Protein AF-A0A6M3KX56-F1 (afdb_monomer_lite)

Foldseek 3Di:
DFAKEWEWFAEPVGDTPWIKIFDHQRDCLRPVLQQLVLQPPAAEAQDDDPPDDDRYANGRNRVVVVSQCSQCPVDPDGMDIDDPPDDQPNHQKYWYWYDDHGDGIKIWIWGWDDHPVDIDTDTPDIDGSNVSNVVSVPPDD

Radius of gyration: 14.74 Å; chains: 1; bounding box: 43×31×31 Å

Secondary structure (DSSP, 8-state):
-PPPEEEEEE-TT--EEEEEEESS--SIIIIIHHHHHHHTT-EEES---TT--SSEEEHHHHHHHHHHHHHHTT-SSSEEEE-TT---SS-SEEEEEE--TTSPPEEEEEEEES-GGG-EEEEEEEEEHHHHHHHHHHS--

Sequence (141 aa):
MGTRSLTVFKEEDGKEICVMYRQYDGYPQGHGKELANFLSGMKMVNGISSADKGKIANGMSCLTAQVIRELKGKDVGGIYIHPLGTRGVWEDYIYIISGKTGEEPEIQILEAHGSEKRRKEKELFSGPATEVKKWIEQLKH

pLDDT: mean 94.17, std 7.58, range [58.59, 98.75]

Organism: NCBI:txid1070528

Structure (mmCIF, N/CA/C/O backbone):
data_AF-A0A6M3KX56-F1
#
_entry.id   AF-A0A6M3KX56-F1
#
loop_
_atom_site.group_PDB
_atom_site.id
_atom_site.type_symbol
_atom_site.label_atom_id
_atom_site.label_alt_id
_atom_site.label_comp_id
_atom_site.label_asym_id
_atom_site.label_entity_id
_atom_site.label_seq_id
_atom_site.pdbx_PDB_ins_code
_atom_site.Cartn_x
_atom_site.Cartn_y
_atom_site.Cartn_z
_atom_site.occupancy
_atom_site.B_iso_or_equiv
_atom_site.auth_seq_id
_atom_site.auth_comp_id
_atom_site.auth_asym_id
_atom_site.auth_atom_id
_atom_site.pdbx_PDB_model_num
ATOM 1 N N . MET A 1 1 ? 15.034 6.945 -16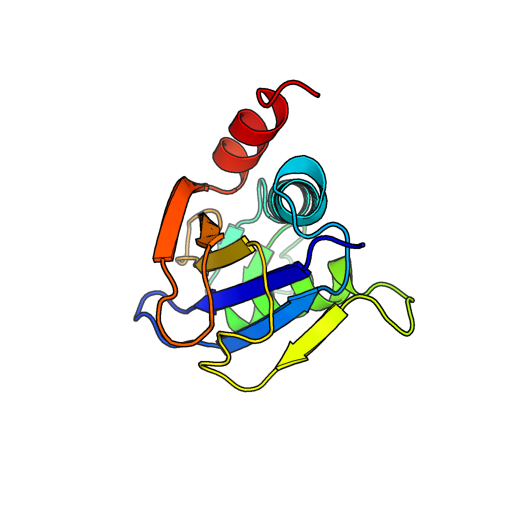.808 1.00 63.16 1 MET A N 1
ATOM 2 C CA . MET A 1 1 ? 14.071 5.820 -16.765 1.00 63.16 1 MET A CA 1
ATOM 3 C C . MET A 1 1 ? 13.330 5.915 -15.447 1.00 63.16 1 MET A C 1
ATOM 5 O O . MET A 1 1 ? 13.992 6.168 -14.453 1.00 63.16 1 MET A O 1
ATOM 9 N N . GLY A 1 2 ? 12.000 5.813 -15.446 1.00 86.12 2 GLY A N 1
ATOM 10 C CA . GLY A 1 2 ? 11.209 5.859 -14.211 1.00 86.12 2 GLY A CA 1
ATOM 11 C C . GLY A 1 2 ? 11.167 4.497 -13.521 1.00 86.12 2 GLY A C 1
ATOM 12 O O . GLY A 1 2 ? 11.135 3.478 -14.210 1.00 86.12 2 GLY A O 1
ATOM 13 N N . THR A 1 3 ? 11.168 4.501 -12.189 1.00 95.31 3 THR A N 1
ATOM 14 C CA . THR A 1 3 ? 10.943 3.310 -11.358 1.00 95.31 3 THR A CA 1
ATOM 15 C C . THR A 1 3 ? 9.465 2.949 -11.370 1.00 95.31 3 THR A C 1
ATOM 17 O O . THR A 1 3 ? 8.630 3.786 -11.026 1.00 95.31 3 THR A O 1
ATOM 20 N N . ARG A 1 4 ? 9.130 1.721 -11.750 1.00 96.44 4 ARG A N 1
ATOM 21 C CA . ARG A 1 4 ? 7.750 1.235 -11.848 1.00 96.44 4 ARG A CA 1
ATOM 22 C C . ARG A 1 4 ? 7.378 0.456 -10.601 1.00 96.44 4 ARG A C 1
ATOM 24 O O . ARG A 1 4 ? 8.231 -0.185 -9.991 1.00 96.44 4 ARG A O 1
ATOM 31 N N . SER A 1 5 ? 6.102 0.450 -10.246 1.00 97.88 5 SER A N 1
ATOM 32 C CA . SER A 1 5 ? 5.632 -0.388 -9.146 1.00 97.88 5 SER A CA 1
ATOM 33 C C . SER A 1 5 ? 4.246 -0.963 -9.379 1.00 97.88 5 SER A C 1
ATOM 35 O O . SER A 1 5 ? 3.446 -0.431 -10.152 1.00 97.88 5 SER A O 1
ATOM 37 N N . LEU A 1 6 ? 3.966 -2.059 -8.676 1.00 98.25 6 LEU A N 1
ATOM 38 C CA . LEU A 1 6 ? 2.614 -2.555 -8.459 1.00 98.25 6 LEU A CA 1
ATOM 39 C C . LEU A 1 6 ? 2.185 -2.299 -7.018 1.00 98.25 6 LEU A C 1
ATOM 41 O O . LEU A 1 6 ? 2.976 -2.433 -6.094 1.00 98.25 6 LEU A O 1
ATOM 45 N N . THR A 1 7 ? 0.913 -1.977 -6.820 1.00 98.75 7 THR A N 1
ATOM 46 C CA . THR A 1 7 ? 0.237 -2.004 -5.520 1.00 98.75 7 THR A CA 1
ATOM 47 C C . THR A 1 7 ? -0.888 -3.014 -5.586 1.00 98.75 7 THR A C 1
ATOM 49 O O . THR A 1 7 ? -1.778 -2.908 -6.427 1.00 98.75 7 THR A O 1
ATOM 52 N N . VAL A 1 8 ? -0.830 -4.010 -4.720 1.00 98.62 8 VAL A N 1
ATOM 53 C CA . VAL A 1 8 ? -1.738 -5.145 -4.680 1.00 98.62 8 VAL A CA 1
ATOM 54 C C . VAL A 1 8 ? -2.573 -5.011 -3.421 1.00 98.62 8 VAL A C 1
ATOM 56 O O . VAL A 1 8 ? -2.040 -5.070 -2.317 1.00 98.62 8 VAL A O 1
ATOM 59 N N . PHE A 1 9 ? -3.876 -4.836 -3.586 1.00 98.69 9 PHE A N 1
ATOM 60 C CA . PHE A 1 9 ? -4.809 -4.743 -2.468 1.00 98.69 9 PHE A CA 1
ATOM 61 C C . PHE A 1 9 ? -5.394 -6.122 -2.192 1.00 98.69 9 PHE A C 1
ATOM 63 O O . PHE A 1 9 ? -5.910 -6.758 -3.117 1.00 98.69 9 PHE A O 1
ATOM 70 N N . LYS A 1 10 ? -5.313 -6.582 -0.942 1.00 97.88 10 LYS A N 1
ATOM 71 C CA . LYS A 1 10 ? -5.783 -7.906 -0.522 1.00 97.88 10 LYS A CA 1
ATOM 72 C C . LYS A 1 10 ? -6.716 -7.828 0.676 1.00 97.88 10 LYS A C 1
ATOM 74 O O . LYS A 1 10 ? -6.489 -7.043 1.592 1.00 97.88 10 LYS A O 1
ATOM 79 N N . GLU A 1 11 ? -7.730 -8.679 0.673 1.00 94.69 11 GLU A N 1
ATOM 80 C CA . GLU A 1 11 ? -8.502 -8.995 1.876 1.00 94.69 11 GLU A CA 1
ATOM 81 C C . GLU A 1 11 ? -7.657 -9.837 2.857 1.00 94.69 11 GLU A C 1
ATOM 83 O O . GLU A 1 11 ? -6.607 -10.376 2.493 1.00 94.69 11 GLU A O 1
ATOM 88 N N . GLU A 1 12 ? -8.127 -9.981 4.101 1.00 87.81 12 GLU A N 1
ATOM 89 C CA . GLU A 1 12 ? -7.464 -10.784 5.150 1.00 87.81 12 GLU A CA 1
ATOM 90 C C . GLU A 1 12 ? -7.310 -12.266 4.754 1.00 87.81 12 GLU A C 1
ATOM 92 O O . GLU A 1 12 ? -6.338 -12.915 5.132 1.00 87.81 12 GLU A O 1
ATOM 97 N N . ASP A 1 13 ? -8.219 -12.795 3.929 1.00 89.88 13 ASP A N 1
ATOM 98 C CA . ASP A 1 13 ? -8.156 -14.162 3.390 1.00 89.88 13 ASP A CA 1
ATOM 99 C C . ASP A 1 13 ? -7.167 -14.323 2.213 1.00 89.88 13 ASP A C 1
ATOM 101 O O . ASP A 1 13 ? -7.022 -15.411 1.651 1.00 89.88 13 ASP A O 1
ATOM 105 N N . GLY A 1 14 ? -6.475 -13.243 1.835 1.00 92.00 14 GLY A N 1
ATOM 106 C CA . GLY A 1 14 ? -5.484 -13.209 0.766 1.00 92.00 14 GLY A CA 1
ATOM 107 C C . GLY A 1 14 ? -6.052 -12.967 -0.633 1.00 92.00 14 GLY A C 1
ATOM 108 O O . GLY A 1 14 ? -5.269 -12.877 -1.586 1.00 92.00 14 GLY A O 1
ATOM 109 N N . LYS A 1 15 ? -7.375 -12.827 -0.790 1.00 95.81 15 LYS A N 1
ATOM 110 C CA . LYS A 1 15 ? -7.996 -12.536 -2.085 1.00 95.81 15 LYS A CA 1
ATOM 111 C C . LYS A 1 15 ? -7.611 -11.142 -2.575 1.00 95.81 15 LYS A C 1
ATOM 113 O O . LYS A 1 15 ? -7.812 -10.145 -1.884 1.00 95.81 15 LYS A O 1
ATOM 118 N N . GLU A 1 16 ? -7.099 -11.063 -3.802 1.00 97.62 16 GLU A N 1
ATOM 119 C CA . GLU A 1 16 ? -6.801 -9.779 -4.440 1.00 97.62 16 GLU A CA 1
ATOM 120 C C . GLU A 1 16 ? -8.085 -9.056 -4.863 1.00 97.62 16 GLU A C 1
ATOM 122 O O . GLU A 1 16 ? -8.979 -9.640 -5.476 1.00 97.62 16 GLU A O 1
ATOM 127 N N . ILE A 1 17 ? -8.142 -7.762 -4.561 1.00 96.88 17 ILE A N 1
ATOM 128 C CA . ILE A 1 17 ? -9.247 -6.857 -4.903 1.00 96.88 17 ILE A CA 1
ATOM 129 C C . ILE A 1 17 ? -8.889 -6.033 -6.136 1.00 96.88 17 ILE A C 1
ATOM 131 O O . ILE A 1 17 ? -9.726 -5.789 -7.002 1.00 96.88 17 ILE A O 1
ATOM 135 N N . CYS A 1 18 ? -7.636 -5.581 -6.203 1.00 98.38 18 CYS A N 1
ATOM 136 C CA . CYS A 1 18 ? -7.129 -4.734 -7.269 1.00 98.38 18 CYS A CA 1
ATOM 137 C C . CYS A 1 18 ? -5.609 -4.861 -7.358 1.00 98.38 18 CYS A C 1
ATOM 139 O O . CYS A 1 18 ? -4.919 -4.951 -6.340 1.00 98.38 18 CYS A O 1
ATOM 141 N N . VAL A 1 19 ? -5.092 -4.784 -8.583 1.00 98.62 19 VAL A N 1
ATOM 142 C CA . VAL A 1 19 ? -3.679 -4.526 -8.852 1.00 98.62 19 VAL A CA 1
ATOM 143 C C . VAL A 1 19 ? -3.588 -3.165 -9.526 1.00 98.62 19 VAL A C 1
ATOM 145 O O . VAL A 1 19 ? -4.189 -2.939 -10.571 1.00 98.62 19 VAL A O 1
ATOM 148 N N . MET A 1 20 ? -2.863 -2.239 -8.917 1.00 98.50 20 MET A N 1
ATOM 149 C CA . MET A 1 20 ? -2.646 -0.895 -9.433 1.00 98.50 20 MET A CA 1
ATOM 150 C C . MET A 1 20 ? -1.193 -0.757 -9.876 1.00 98.50 20 MET A C 1
ATOM 152 O O . MET A 1 20 ? -0.283 -1.060 -9.113 1.00 98.50 20 MET A O 1
ATOM 156 N N . TYR A 1 21 ? -0.971 -0.294 -11.097 1.00 98.25 21 TYR A N 1
ATOM 157 C CA . TYR A 1 21 ? 0.347 -0.054 -11.665 1.00 98.25 21 TYR A CA 1
ATOM 158 C C . TYR A 1 21 ? 0.695 1.434 -11.629 1.00 98.25 21 TYR A C 1
ATOM 160 O O . TYR A 1 21 ? -0.152 2.285 -11.925 1.00 98.25 21 TYR A O 1
ATOM 168 N N . ARG A 1 22 ? 1.962 1.730 -11.323 1.00 98.00 22 ARG A N 1
ATOM 169 C CA . ARG A 1 22 ? 2.550 3.067 -11.396 1.00 98.00 22 ARG A CA 1
ATOM 170 C C . ARG A 1 22 ? 3.731 3.099 -12.365 1.00 98.00 22 ARG A C 1
ATOM 172 O O . ARG A 1 22 ? 4.646 2.286 -12.271 1.00 98.00 22 ARG A O 1
ATOM 179 N N . GLN A 1 23 ? 3.729 4.084 -13.266 1.00 96.25 23 GLN A N 1
ATOM 180 C CA . GLN A 1 23 ? 4.720 4.209 -14.346 1.00 96.25 23 GLN A CA 1
ATOM 181 C C . GLN A 1 23 ? 6.097 4.750 -13.906 1.00 96.25 23 GLN A C 1
ATOM 183 O O . GLN A 1 23 ? 7.102 4.429 -14.541 1.00 96.25 23 GLN A O 1
ATOM 188 N N . TYR A 1 24 ? 6.152 5.617 -12.895 1.00 95.88 24 TYR A N 1
ATOM 189 C CA . TYR A 1 24 ? 7.369 6.285 -12.410 1.00 95.88 24 TYR A CA 1
ATOM 190 C C . TYR A 1 24 ? 7.260 6.575 -10.908 1.00 95.88 24 TYR A C 1
ATOM 192 O O . TYR A 1 24 ? 6.156 6.600 -10.383 1.00 95.88 24 TYR A O 1
ATOM 200 N N . ASP A 1 25 ? 8.381 6.822 -10.227 1.00 96.69 25 ASP A N 1
ATOM 201 C CA . ASP A 1 25 ? 8.463 7.071 -8.775 1.00 96.69 25 ASP A CA 1
ATOM 202 C C . ASP A 1 25 ? 7.972 5.925 -7.876 1.00 96.69 25 ASP A C 1
ATOM 204 O O . ASP A 1 25 ? 7.581 6.125 -6.729 1.00 96.69 25 ASP A O 1
ATOM 208 N N . GLY A 1 26 ? 8.039 4.695 -8.383 1.00 97.31 26 GLY A N 1
ATOM 209 C CA . GLY A 1 26 ? 7.636 3.482 -7.678 1.00 97.31 26 GLY A CA 1
ATOM 210 C C . GLY A 1 26 ? 8.530 3.046 -6.510 1.00 97.31 26 GLY A C 1
ATOM 211 O O . GLY A 1 26 ? 8.248 2.001 -5.944 1.00 97.31 26 GLY A O 1
ATOM 212 N N . TYR A 1 27 ? 9.594 3.777 -6.163 1.00 97.00 27 TYR A N 1
ATOM 213 C CA . TYR A 1 27 ? 10.509 3.438 -5.059 1.00 97.00 27 TYR A CA 1
ATOM 214 C C . TYR A 1 27 ? 9.928 3.816 -3.679 1.00 97.00 27 TYR A C 1
ATOM 216 O O . TYR A 1 27 ? 9.027 4.659 -3.599 1.00 97.00 27 TYR A O 1
ATOM 224 N N . PRO A 1 28 ? 10.436 3.250 -2.561 1.00 97.75 28 PRO A N 1
ATOM 225 C CA . PRO A 1 28 ? 9.894 3.483 -1.217 1.00 97.75 28 PRO A CA 1
ATOM 226 C C . PRO A 1 28 ? 9.731 4.957 -0.825 1.00 97.75 28 PRO A C 1
ATOM 228 O O . PRO A 1 28 ? 8.670 5.336 -0.341 1.00 97.75 28 PRO A O 1
ATOM 231 N N . GLN A 1 29 ? 10.724 5.811 -1.084 1.00 96.94 29 GLN A N 1
ATOM 232 C CA . GLN A 1 29 ? 10.675 7.240 -0.745 1.00 96.94 29 GLN A CA 1
ATOM 233 C C . GLN A 1 29 ? 9.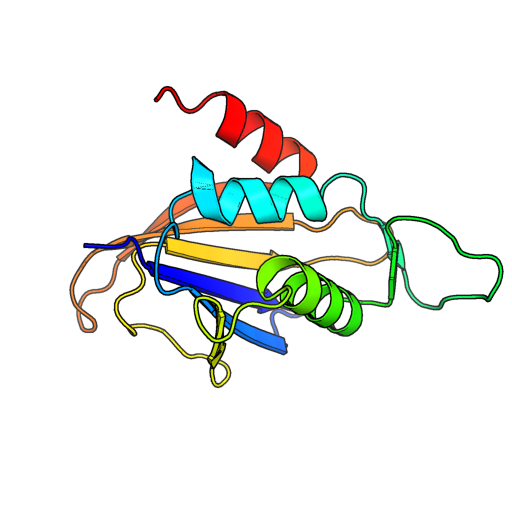701 8.063 -1.616 1.00 96.94 29 GLN A C 1
ATOM 235 O O . GLN A 1 29 ? 9.385 9.194 -1.243 1.00 96.94 29 GLN A O 1
ATOM 240 N N . GLY A 1 30 ? 9.228 7.512 -2.740 1.00 96.62 30 GLY A N 1
ATOM 241 C CA . GLY A 1 30 ? 8.191 8.084 -3.600 1.00 96.62 30 GLY A CA 1
ATOM 242 C C . GLY A 1 30 ? 6.837 7.455 -3.285 1.00 96.62 30 GLY A C 1
ATOM 243 O O . GLY A 1 30 ? 6.149 7.865 -2.350 1.00 96.62 30 GLY A O 1
ATOM 244 N N . HIS A 1 31 ? 6.478 6.409 -4.027 1.00 98.06 31 HIS A N 1
ATOM 245 C CA . HIS A 1 31 ? 5.197 5.710 -3.898 1.00 98.06 31 HIS A CA 1
ATOM 246 C C . HIS A 1 31 ? 4.912 5.156 -2.505 1.00 98.06 31 HIS A C 1
ATOM 248 O O . HIS A 1 31 ? 3.811 5.329 -1.981 1.00 98.06 31 HIS A O 1
ATOM 254 N N . GLY A 1 32 ? 5.907 4.527 -1.876 1.00 98.12 32 GLY A N 1
ATOM 255 C CA . GLY A 1 32 ? 5.750 3.998 -0.519 1.00 98.12 32 GLY A CA 1
ATOM 256 C C . GLY A 1 32 ? 5.413 5.092 0.494 1.00 98.12 32 GLY A C 1
ATOM 257 O O . GLY A 1 32 ? 4.559 4.898 1.356 1.00 98.12 32 GLY A O 1
ATOM 258 N N . LYS A 1 33 ? 6.037 6.266 0.358 1.00 98.00 33 LYS A N 1
ATOM 259 C CA . LYS A 1 33 ? 5.829 7.418 1.238 1.00 98.00 33 LYS A CA 1
ATOM 260 C C . LYS A 1 33 ? 4.430 8.004 1.078 1.00 98.00 33 LYS A C 1
ATOM 262 O O . LYS A 1 33 ? 3.803 8.348 2.077 1.00 98.00 33 LYS A O 1
ATOM 267 N N . GLU A 1 34 ? 3.938 8.119 -0.154 1.00 98.31 34 GLU A N 1
ATOM 268 C CA . GLU A 1 34 ? 2.575 8.589 -0.437 1.00 98.31 34 GLU A CA 1
ATOM 269 C C . GLU A 1 34 ? 1.529 7.642 0.161 1.00 98.31 34 GLU A C 1
ATOM 271 O O . GLU A 1 34 ? 0.651 8.093 0.900 1.00 98.31 34 GLU A O 1
ATOM 276 N N . LEU A 1 35 ? 1.686 6.330 -0.059 1.00 98.62 35 LEU A N 1
ATOM 277 C CA . LEU A 1 35 ? 0.838 5.306 0.554 1.00 98.62 35 LEU A CA 1
ATOM 278 C C . LEU A 1 35 ? 0.859 5.395 2.083 1.00 98.62 35 LEU A C 1
ATOM 280 O O . LEU A 1 35 ? -0.196 5.489 2.709 1.00 98.62 35 LEU A O 1
ATOM 284 N N . ALA A 1 36 ? 2.047 5.411 2.690 1.00 98.38 36 ALA A N 1
ATOM 285 C CA . ALA A 1 36 ? 2.195 5.435 4.140 1.00 98.38 36 ALA A CA 1
ATOM 286 C C . ALA A 1 36 ? 1.609 6.715 4.759 1.00 98.38 36 ALA A C 1
ATOM 288 O O . ALA A 1 36 ? 0.931 6.656 5.779 1.00 98.38 36 ALA A O 1
ATOM 289 N N . ASN A 1 37 ? 1.788 7.878 4.125 1.00 98.25 37 ASN A N 1
ATOM 290 C CA . ASN A 1 37 ? 1.190 9.134 4.588 1.00 98.25 37 ASN A CA 1
ATOM 291 C C . ASN A 1 37 ? -0.340 9.127 4.523 1.00 98.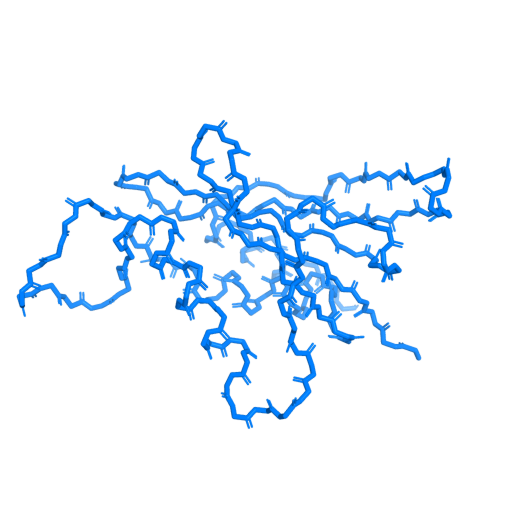25 37 ASN A C 1
ATOM 293 O O . ASN A 1 37 ? -1.006 9.634 5.435 1.00 98.25 37 ASN A O 1
ATOM 297 N N . PHE A 1 38 ? -0.899 8.574 3.447 1.00 98.25 38 PHE A N 1
ATOM 298 C CA . PHE A 1 38 ? -2.342 8.498 3.279 1.00 98.25 38 PHE A CA 1
ATOM 299 C C . PHE A 1 38 ? -2.968 7.527 4.286 1.00 98.25 38 PHE A C 1
ATOM 301 O O . PHE A 1 38 ? -3.881 7.909 5.025 1.00 98.25 38 PHE A O 1
ATOM 308 N N . LEU A 1 39 ? -2.420 6.313 4.367 1.00 98.31 39 LEU A N 1
ATOM 309 C CA . LEU A 1 39 ? -2.928 5.215 5.190 1.00 98.31 39 LEU A CA 1
ATOM 310 C C . LEU A 1 39 ? -2.634 5.391 6.686 1.00 98.31 39 LEU A C 1
ATOM 312 O O . LEU A 1 39 ? -3.384 4.868 7.506 1.00 98.31 39 LEU A O 1
ATOM 316 N N . SER A 1 40 ? -1.603 6.158 7.058 1.00 97.62 40 SER A N 1
ATOM 317 C CA . SER A 1 40 ? -1.256 6.370 8.466 1.00 97.62 40 SER A CA 1
ATOM 318 C C . SER A 1 40 ? -2.400 7.033 9.243 1.00 97.62 40 SER A C 1
ATOM 320 O O . SER A 1 40 ? -2.939 8.075 8.838 1.00 97.62 40 SER A O 1
ATOM 322 N N . GLY A 1 41 ? -2.774 6.406 10.359 1.00 95.56 41 GLY A N 1
ATOM 323 C CA . GLY A 1 41 ? -3.892 6.798 11.215 1.00 95.56 41 GLY A CA 1
ATOM 324 C C . GLY A 1 41 ? -5.273 6.475 10.639 1.00 95.56 41 GLY A C 1
ATOM 325 O O . GLY A 1 41 ? -6.274 6.941 11.182 1.00 95.56 41 GLY A O 1
ATOM 326 N N . MET A 1 42 ? -5.351 5.725 9.536 1.00 97.00 42 MET A N 1
ATOM 327 C CA . MET A 1 42 ? -6.622 5.257 8.997 1.00 97.00 42 MET A CA 1
ATOM 328 C C . MET A 1 42 ? -7.148 4.071 9.799 1.00 97.00 42 MET A C 1
ATOM 330 O O . MET A 1 42 ? -6.394 3.172 10.152 1.00 97.00 42 MET A O 1
ATOM 334 N N . LYS A 1 43 ? -8.457 4.058 10.062 1.00 95.38 43 LYS A N 1
ATOM 335 C CA . LYS A 1 43 ? -9.130 2.958 10.754 1.00 95.38 43 LYS A CA 1
ATOM 336 C C . LYS A 1 43 ? -10.007 2.161 9.796 1.00 95.38 43 LYS A C 1
ATOM 338 O O . LYS A 1 43 ? -10.919 2.710 9.174 1.00 95.38 43 LYS A O 1
ATOM 343 N N . MET A 1 44 ? -9.776 0.856 9.740 1.00 96.00 44 MET A N 1
ATOM 344 C CA . MET A 1 44 ? -10.651 -0.075 9.035 1.00 96.00 44 MET A CA 1
ATOM 345 C C . MET A 1 44 ? -11.892 -0.383 9.878 1.00 96.00 44 MET A C 1
ATOM 347 O O . MET A 1 44 ? -11.791 -0.693 11.067 1.00 96.00 44 MET A O 1
ATOM 351 N N . VAL A 1 45 ? -13.076 -0.302 9.275 1.00 96.19 45 VAL A N 1
ATOM 352 C CA . VAL A 1 45 ? -14.369 -0.531 9.939 1.00 96.19 45 VAL A CA 1
ATOM 353 C C . VAL A 1 45 ? -15.259 -1.464 9.117 1.00 96.19 45 VAL A C 1
ATOM 355 O O . VAL A 1 45 ? -15.003 -1.690 7.936 1.00 96.19 45 VAL A O 1
ATOM 358 N N . ASN A 1 46 ? -16.311 -1.988 9.751 1.00 94.12 46 ASN A N 1
ATOM 359 C CA . ASN A 1 46 ? -17.349 -2.795 9.114 1.00 94.12 46 ASN A CA 1
ATOM 360 C C . ASN A 1 46 ? -18.721 -2.151 9.368 1.00 94.12 46 ASN A C 1
ATOM 362 O O . ASN A 1 46 ? -19.384 -2.429 10.367 1.00 94.12 46 ASN A O 1
ATOM 366 N N . GLY A 1 47 ? -19.094 -1.240 8.476 1.00 93.50 47 GLY A N 1
ATOM 367 C CA . GLY A 1 47 ? -20.237 -0.343 8.594 1.00 93.50 47 GLY A CA 1
ATOM 368 C C . GLY A 1 47 ? -19.800 1.107 8.798 1.00 93.50 47 GLY A C 1
ATOM 369 O O . GLY A 1 47 ? -18.844 1.390 9.517 1.00 93.50 47 GLY A O 1
ATOM 370 N N . ILE A 1 48 ? -20.514 2.022 8.143 1.00 94.31 48 ILE A N 1
ATOM 371 C CA . ILE A 1 48 ? -20.374 3.469 8.320 1.00 94.31 48 ILE A CA 1
ATOM 372 C C . ILE A 1 48 ? -21.748 4.081 8.576 1.00 94.31 48 ILE A C 1
ATOM 374 O O . ILE A 1 48 ? -22.762 3.631 8.041 1.00 94.31 48 ILE A O 1
ATOM 378 N N . SER A 1 49 ? -21.766 5.124 9.386 1.00 92.38 49 SER A N 1
ATOM 379 C CA . SER A 1 49 ? -22.907 5.963 9.711 1.00 92.38 49 SER A CA 1
ATOM 380 C C . SER A 1 49 ? -22.652 7.391 9.231 1.00 92.38 49 SER A C 1
ATOM 382 O O . SER A 1 49 ? -21.514 7.809 9.028 1.00 92.38 49 SER A O 1
ATOM 384 N N . SER A 1 50 ? -23.709 8.192 9.108 1.00 87.62 50 SER A N 1
ATOM 385 C CA . SER A 1 50 ? -23.586 9.608 8.731 1.00 87.62 50 SER A CA 1
ATOM 386 C C . SER A 1 50 ? -22.815 10.456 9.756 1.00 87.62 50 SER A C 1
ATOM 388 O O . SER A 1 50 ? -22.439 11.588 9.455 1.00 87.62 50 SER A O 1
ATOM 390 N N . ALA A 1 51 ? -22.616 9.942 10.975 1.00 90.75 51 ALA A N 1
ATOM 391 C CA . ALA A 1 51 ? -21.844 10.605 12.020 1.00 90.75 51 ALA A CA 1
ATOM 392 C C . ALA A 1 51 ? -20.336 10.341 11.898 1.00 90.75 51 ALA A C 1
ATOM 394 O O . ALA A 1 51 ? -19.546 11.104 12.460 1.00 90.75 51 ALA A O 1
ATOM 395 N N . ASP A 1 52 ? -19.938 9.296 11.168 1.00 89.06 52 ASP A N 1
ATOM 396 C CA . ASP A 1 52 ? -18.538 8.931 11.028 1.00 89.06 52 ASP A CA 1
ATOM 397 C C . ASP A 1 52 ? -17.789 9.959 10.172 1.00 89.06 52 ASP A C 1
ATOM 399 O O . ASP A 1 52 ? -18.208 10.343 9.078 1.00 89.06 52 ASP A O 1
ATOM 403 N N . LYS A 1 53 ? -16.661 10.438 10.699 1.00 84.94 53 LYS A N 1
ATOM 404 C CA . LYS A 1 53 ? -15.817 11.465 10.081 1.00 84.94 53 LYS A CA 1
ATOM 405 C C . LYS A 1 53 ? -14.349 11.068 10.199 1.00 84.94 53 LYS A C 1
ATOM 407 O O . LYS A 1 53 ? -13.952 10.419 11.161 1.00 84.94 53 LYS A O 1
ATOM 412 N N . GLY A 1 54 ? -13.530 11.533 9.258 1.00 88.38 54 GLY A N 1
ATOM 413 C CA . GLY A 1 54 ? -12.073 11.381 9.303 1.00 88.38 54 GLY A CA 1
ATOM 414 C C . GLY A 1 54 ? -11.538 10.239 8.438 1.00 88.38 54 GLY A C 1
ATOM 415 O O . GLY A 1 54 ? -12.148 9.871 7.435 1.00 88.38 54 GLY A O 1
ATOM 416 N N . LYS A 1 55 ? -10.357 9.719 8.800 1.00 93.94 55 LYS A N 1
ATOM 417 C CA . LYS A 1 55 ? -9.661 8.657 8.061 1.00 93.94 55 LYS A CA 1
ATOM 418 C C . LYS A 1 55 ? -10.232 7.284 8.417 1.00 93.94 55 LYS A C 1
ATOM 420 O O . LYS A 1 55 ? -9.707 6.584 9.280 1.00 93.94 55 LYS A O 1
ATOM 425 N N . ILE A 1 56 ? -11.310 6.906 7.746 1.00 96.31 56 ILE A N 1
ATOM 426 C CA . ILE A 1 56 ? -11.969 5.611 7.920 1.00 96.31 56 ILE A CA 1
ATOM 427 C C . ILE A 1 56 ? -12.190 4.935 6.570 1.00 96.31 56 ILE A C 1
ATOM 429 O O . ILE A 1 56 ? -12.480 5.597 5.571 1.00 96.31 56 ILE A O 1
ATOM 433 N N . ALA A 1 57 ? -12.107 3.610 6.545 1.00 97.12 57 ALA A N 1
ATOM 434 C CA . ALA A 1 57 ? -12.441 2.816 5.371 1.00 97.12 57 ALA A CA 1
ATOM 435 C C . ALA A 1 57 ? -13.332 1.636 5.759 1.00 97.12 57 ALA A C 1
ATOM 437 O O . ALA A 1 57 ? -13.025 0.884 6.682 1.00 97.12 57 ALA A O 1
ATOM 438 N N . ASN A 1 58 ? -14.447 1.483 5.045 1.00 96.62 58 ASN A N 1
ATOM 439 C CA . ASN A 1 58 ? -15.383 0.384 5.251 1.00 96.62 58 ASN A CA 1
ATOM 440 C C . ASN A 1 58 ? -14.922 -0.865 4.483 1.00 96.62 58 ASN A C 1
ATOM 442 O O . ASN A 1 58 ? -15.310 -1.068 3.330 1.00 96.62 58 ASN A O 1
ATOM 446 N N . GLY A 1 59 ? -14.044 -1.656 5.096 1.00 96.12 59 GLY A N 1
ATOM 447 C CA . GLY A 1 59 ? -13.394 -2.797 4.451 1.00 96.12 59 GLY A CA 1
ATOM 448 C C . GLY A 1 59 ? -12.395 -2.419 3.345 1.00 96.12 59 GLY A C 1
ATOM 449 O O . GLY A 1 59 ? -12.243 -1.252 2.958 1.00 96.12 59 GLY A O 1
ATOM 450 N N . MET A 1 60 ? -11.679 -3.425 2.833 1.00 97.44 60 MET A N 1
ATOM 451 C CA . MET A 1 60 ? -10.553 -3.220 1.914 1.00 97.44 60 MET A CA 1
ATOM 452 C C . MET A 1 60 ? -10.977 -2.728 0.533 1.00 97.44 60 MET A C 1
ATOM 454 O O . MET A 1 60 ? -10.249 -1.964 -0.100 1.00 97.44 60 MET A O 1
ATOM 458 N N . SER A 1 61 ? -12.176 -3.080 0.073 1.00 96.56 61 SER A N 1
ATOM 459 C CA . SER A 1 61 ? -12.718 -2.549 -1.184 1.00 96.56 61 SER A CA 1
ATOM 460 C C . SER A 1 61 ? -12.940 -1.028 -1.123 1.00 96.56 61 SER A C 1
ATOM 462 O O . SER A 1 61 ? -12.605 -0.313 -2.069 1.00 96.56 61 SER A O 1
ATOM 464 N N . CYS A 1 62 ? -13.428 -0.502 0.011 1.00 97.38 62 CYS A N 1
ATOM 465 C CA . CYS A 1 62 ? -13.551 0.944 0.226 1.00 97.38 62 CYS A CA 1
ATOM 466 C C . CYS A 1 62 ? -12.173 1.609 0.319 1.00 97.38 62 CYS A C 1
ATOM 468 O O . CYS A 1 62 ? -11.942 2.624 -0.340 1.00 97.38 62 CYS A O 1
ATOM 470 N N . LEU A 1 63 ? -11.247 1.010 1.078 1.00 98.06 63 LEU A N 1
ATOM 471 C CA . LEU A 1 63 ? -9.864 1.482 1.190 1.00 98.06 63 LEU A CA 1
ATOM 472 C C . LEU A 1 63 ? -9.198 1.600 -0.187 1.00 98.06 63 LEU A C 1
ATOM 474 O O . LEU A 1 63 ? -8.630 2.636 -0.522 1.00 98.06 63 LEU A O 1
ATOM 478 N N . THR A 1 64 ? -9.325 0.555 -1.005 1.00 98.44 64 THR A N 1
ATOM 479 C CA . THR A 1 64 ? -8.769 0.481 -2.361 1.00 98.44 64 THR A CA 1
ATOM 480 C C . THR A 1 64 ? -9.255 1.649 -3.219 1.00 98.44 64 THR A C 1
ATOM 482 O O . THR A 1 64 ? -8.448 2.342 -3.837 1.00 98.44 64 THR A O 1
ATOM 485 N N . ALA A 1 65 ? -10.563 1.930 -3.211 1.00 98.19 65 ALA A N 1
ATOM 486 C CA . ALA A 1 65 ? -11.128 3.057 -3.950 1.00 98.19 65 ALA A CA 1
ATOM 487 C C . ALA A 1 65 ? -10.585 4.414 -3.463 1.00 98.19 65 ALA A C 1
ATOM 489 O O . ALA A 1 65 ? -10.280 5.286 -4.279 1.00 98.19 65 ALA A O 1
ATOM 490 N N . GLN A 1 66 ? -10.432 4.589 -2.145 1.00 98.06 66 GLN A N 1
ATOM 491 C CA . GLN A 1 66 ? -9.864 5.808 -1.563 1.00 98.06 66 GLN A CA 1
ATOM 492 C C . GLN A 1 66 ? -8.403 6.019 -1.984 1.00 98.06 66 GLN A C 1
ATOM 494 O O . GLN A 1 66 ? -8.052 7.120 -2.404 1.00 98.06 66 GLN A O 1
ATOM 499 N N . VAL A 1 67 ? -7.578 4.967 -1.939 1.00 98.44 67 VAL A N 1
ATOM 500 C CA . VAL A 1 67 ? -6.164 5.026 -2.346 1.00 98.44 67 VAL A CA 1
ATOM 501 C C . VAL A 1 67 ? -6.025 5.334 -3.835 1.00 98.44 67 VAL A C 1
ATOM 503 O O . VAL A 1 67 ? -5.238 6.200 -4.208 1.00 98.44 67 VAL A O 1
ATOM 506 N N . ILE A 1 68 ? -6.813 4.678 -4.695 1.00 98.12 68 ILE A N 1
ATOM 507 C CA . ILE A 1 68 ? -6.792 4.956 -6.138 1.00 98.12 68 ILE A CA 1
ATOM 508 C C . ILE A 1 68 ? -7.159 6.418 -6.404 1.00 98.12 68 ILE A C 1
ATOM 510 O O . ILE A 1 68 ? -6.487 7.072 -7.197 1.00 98.12 68 ILE A O 1
ATOM 514 N N . ARG A 1 69 ? -8.189 6.951 -5.730 1.00 97.81 69 ARG A N 1
ATOM 515 C CA . ARG A 1 69 ? -8.575 8.365 -5.858 1.00 97.81 69 ARG A CA 1
ATOM 516 C C . ARG A 1 69 ? -7.437 9.295 -5.450 1.00 97.81 69 ARG A C 1
ATOM 518 O O . ARG A 1 69 ? -7.161 10.247 -6.174 1.00 97.81 69 ARG A O 1
ATOM 525 N N . GLU A 1 70 ? -6.821 9.033 -4.300 1.00 97.75 70 GLU A N 1
ATOM 526 C CA . GLU A 1 70 ? -5.741 9.861 -3.766 1.00 97.75 70 GLU A CA 1
ATOM 527 C C . GLU A 1 70 ? -4.554 9.916 -4.729 1.00 97.75 70 GLU A C 1
ATOM 529 O O . GLU A 1 70 ? -4.090 10.997 -5.077 1.00 97.75 70 GLU A O 1
ATOM 534 N N . LEU A 1 71 ? -4.106 8.756 -5.213 1.00 97.62 71 LEU A N 1
ATOM 535 C CA . LEU A 1 71 ? -2.907 8.662 -6.044 1.00 97.62 71 LEU A CA 1
ATOM 536 C C . LEU A 1 71 ? -3.147 9.057 -7.504 1.00 97.62 71 LEU A C 1
ATOM 538 O O . LEU A 1 71 ? -2.252 9.600 -8.143 1.00 97.62 71 LEU A O 1
ATOM 542 N N . LYS A 1 72 ? -4.332 8.777 -8.064 1.00 97.44 72 LYS A N 1
ATOM 543 C CA . LYS A 1 72 ? -4.665 9.175 -9.442 1.00 97.44 72 LYS A CA 1
ATOM 544 C C . LYS A 1 72 ? -4.919 10.678 -9.544 1.00 97.44 72 LYS A C 1
ATOM 546 O O . LYS A 1 72 ? -4.599 11.283 -10.566 1.00 97.44 72 LYS A O 1
ATOM 551 N N . GLY A 1 73 ? -5.526 11.271 -8.515 1.00 95.81 73 GLY A N 1
ATOM 552 C CA . GLY A 1 73 ? -5.845 12.693 -8.476 1.00 95.81 73 GLY A CA 1
ATOM 553 C C . GLY A 1 73 ? -6.595 13.160 -9.728 1.00 95.81 73 GLY A C 1
ATOM 554 O O . GLY A 1 73 ? -7.669 12.654 -10.055 1.00 95.81 73 GLY A O 1
ATOM 555 N N . LYS A 1 74 ? -6.023 14.146 -10.427 1.00 95.25 74 LYS A N 1
ATOM 556 C CA . LYS A 1 74 ? -6.542 14.688 -11.697 1.00 95.25 74 LYS A CA 1
ATOM 557 C C . LYS A 1 74 ? -5.691 14.286 -12.906 1.00 95.25 74 LYS A C 1
ATOM 559 O O . LYS A 1 74 ? -5.953 14.755 -14.013 1.00 95.25 74 LYS A O 1
ATOM 564 N N . ASP A 1 75 ? -4.672 13.456 -12.701 1.00 95.00 75 ASP A N 1
ATOM 565 C CA . ASP A 1 75 ? -3.682 13.162 -13.726 1.00 95.00 75 ASP A CA 1
ATOM 566 C C . ASP A 1 75 ? -4.224 12.176 -14.758 1.00 95.00 75 ASP A C 1
ATOM 568 O O . ASP A 1 75 ? -4.835 11.155 -14.438 1.00 95.00 75 ASP A O 1
ATOM 572 N N . VAL A 1 76 ? -3.950 12.448 -16.033 1.00 95.19 76 VAL A N 1
ATOM 573 C CA . VAL A 1 76 ? -4.382 11.575 -17.135 1.00 95.19 76 VAL A CA 1
ATOM 574 C C . VAL A 1 76 ? -3.594 10.257 -17.170 1.00 95.19 76 VAL A C 1
ATOM 576 O O . VAL A 1 76 ? -4.137 9.221 -17.546 1.00 95.19 76 VAL A O 1
ATOM 579 N N . GLY A 1 77 ? -2.340 10.262 -16.703 1.00 94.50 77 GLY A N 1
ATOM 580 C CA . GLY A 1 77 ? -1.421 9.116 -16.705 1.00 94.50 77 GLY A CA 1
ATOM 581 C C . GLY A 1 77 ? -0.994 8.675 -15.303 1.00 94.50 77 GLY A C 1
ATOM 582 O O . GLY A 1 77 ? -1.740 8.845 -14.340 1.00 94.50 77 GLY A O 1
ATOM 583 N N . GLY A 1 78 ? 0.197 8.080 -15.200 1.00 94.69 78 GLY A N 1
ATOM 584 C CA . GLY A 1 78 ? 0.856 7.734 -13.933 1.00 94.69 78 GLY A CA 1
ATOM 585 C C . GLY A 1 78 ? 0.330 6.460 -13.272 1.00 94.69 78 GLY A C 1
ATOM 586 O O . GLY A 1 78 ? 1.093 5.509 -13.122 1.00 94.69 78 GLY A O 1
ATOM 587 N N . ILE A 1 79 ? -0.959 6.444 -12.928 1.00 98.12 79 ILE A N 1
ATOM 588 C CA . ILE A 1 79 ? -1.648 5.364 -12.210 1.00 98.12 79 ILE A CA 1
ATOM 589 C C . ILE A 1 79 ? -2.665 4.661 -13.119 1.00 98.12 79 ILE A C 1
ATOM 591 O O . ILE A 1 79 ? -3.467 5.322 -13.792 1.00 98.12 79 ILE A O 1
ATOM 595 N N . TYR A 1 80 ? -2.639 3.326 -13.104 1.00 98.00 80 TYR A N 1
ATOM 596 C CA . TYR A 1 80 ? -3.478 2.440 -13.916 1.00 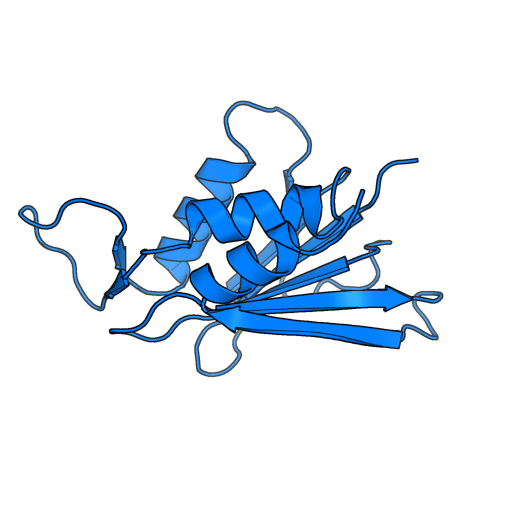98.00 80 TYR A CA 1
ATOM 597 C C . TYR A 1 80 ? -3.970 1.251 -13.087 1.00 98.00 80 TYR A C 1
ATOM 599 O O . TYR A 1 80 ? -3.272 0.795 -12.187 1.00 98.00 80 TYR A O 1
ATOM 607 N N . ILE A 1 81 ? -5.148 0.716 -13.403 1.00 98.12 81 ILE A N 1
ATOM 608 C CA . ILE A 1 81 ? -5.654 -0.532 -12.814 1.00 98.12 81 ILE A CA 1
ATOM 609 C C . ILE A 1 81 ? -5.370 -1.671 -13.790 1.00 98.12 81 ILE A C 1
ATOM 611 O O . ILE A 1 81 ? -5.601 -1.537 -14.990 1.00 98.12 81 ILE A O 1
ATOM 615 N N . HIS A 1 82 ? -4.875 -2.785 -13.268 1.00 97.88 82 HIS A N 1
ATOM 616 C CA . HIS A 1 82 ? -4.576 -4.003 -14.005 1.00 97.88 82 HIS A CA 1
ATOM 617 C C . HIS A 1 82 ? -5.448 -5.170 -13.512 1.00 97.88 82 HIS A C 1
ATOM 619 O O . HIS A 1 82 ? -5.956 -5.133 -12.386 1.00 97.88 82 HIS A O 1
ATOM 625 N N . PRO A 1 83 ? -5.610 -6.228 -14.331 1.00 98.00 83 PRO A N 1
ATOM 626 C CA . PRO A 1 83 ? -6.259 -7.461 -13.899 1.00 98.00 83 PRO A CA 1
ATOM 627 C C . PRO A 1 83 ? -5.615 -8.056 -12.640 1.00 98.00 83 PRO A C 1
ATOM 629 O O . PRO A 1 83 ? -4.408 -7.924 -12.417 1.00 98.00 83 PRO A O 1
ATOM 632 N N . LEU A 1 84 ? -6.415 -8.763 -11.843 1.00 97.50 84 LEU A N 1
ATOM 633 C CA . LEU A 1 84 ? -5.935 -9.481 -10.659 1.00 97.50 84 LEU A CA 1
ATOM 634 C C . LEU A 1 84 ? -4.846 -10.492 -11.028 1.00 97.50 84 LEU A C 1
ATOM 636 O O . LEU A 1 84 ? -4.857 -11.059 -12.120 1.00 97.50 84 LEU A O 1
ATOM 640 N N . GLY A 1 85 ? -3.891 -10.703 -10.125 1.00 95.50 85 GLY A N 1
ATOM 641 C CA . GLY A 1 85 ? -2.750 -11.587 -10.355 1.00 95.50 85 GLY A CA 1
ATOM 642 C C . GLY A 1 85 ? -1.702 -11.040 -11.328 1.00 95.50 85 GLY A C 1
ATOM 643 O O . GLY A 1 85 ? -0.682 -11.695 -11.530 1.00 95.50 85 GLY A O 1
ATOM 644 N N . THR A 1 86 ? -1.896 -9.845 -11.907 1.00 95.25 86 THR A N 1
ATOM 645 C CA . THR A 1 86 ? -0.891 -9.228 -12.787 1.00 95.25 86 THR A CA 1
ATOM 646 C C . THR A 1 86 ? 0.428 -9.073 -12.044 1.00 95.25 86 THR A C 1
ATOM 648 O O . THR A 1 86 ? 0.481 -8.407 -11.011 1.00 95.25 86 THR A O 1
ATOM 651 N N . ARG A 1 87 ? 1.488 -9.661 -12.596 1.00 93.12 87 ARG A N 1
ATOM 652 C CA . ARG A 1 87 ? 2.887 -9.541 -12.174 1.00 93.12 87 ARG A CA 1
ATOM 653 C C . ARG A 1 87 ? 3.768 -9.623 -13.416 1.00 93.12 87 ARG A C 1
ATOM 655 O O . ARG A 1 87 ? 3.363 -10.190 -14.423 1.00 93.12 87 ARG A O 1
ATOM 662 N N . GLY A 1 88 ? 4.982 -9.101 -13.325 1.00 90.50 88 GLY A N 1
ATOM 663 C CA . GLY A 1 88 ? 5.997 -9.239 -14.380 1.00 90.50 88 GLY A CA 1
ATOM 664 C C . GLY A 1 88 ? 5.853 -8.205 -15.491 1.00 90.50 88 GLY A C 1
ATOM 665 O O . GLY A 1 88 ? 6.357 -8.399 -16.590 1.00 90.50 88 GLY A O 1
ATOM 666 N N . VAL A 1 89 ? 5.206 -7.085 -15.190 1.00 91.69 89 VAL A N 1
ATOM 667 C CA . VAL A 1 89 ? 4.997 -5.939 -16.078 1.00 91.69 89 VAL A CA 1
ATOM 668 C C . VAL A 1 89 ? 6.083 -4.877 -15.879 1.00 91.69 89 VAL A C 1
ATOM 670 O O . VAL A 1 89 ? 5.827 -3.680 -16.003 1.00 91.69 89 VAL A O 1
ATOM 673 N N . TRP A 1 90 ? 7.315 -5.330 -15.621 1.00 90.25 90 TRP A N 1
ATOM 674 C CA . TRP A 1 90 ? 8.512 -4.502 -15.416 1.00 90.25 90 TRP A CA 1
ATOM 675 C C . TRP A 1 90 ? 8.490 -3.634 -14.156 1.00 90.25 90 TRP A C 1
ATOM 677 O O . TRP A 1 90 ? 9.180 -2.619 -14.104 1.00 90.25 90 TRP A O 1
ATOM 687 N N . GLU A 1 91 ? 7.694 -4.002 -13.159 1.00 93.81 91 GLU A N 1
ATOM 688 C CA . GLU A 1 91 ? 7.712 -3.356 -11.856 1.00 93.81 91 GLU A CA 1
ATOM 689 C C . GLU A 1 91 ? 9.015 -3.644 -11.103 1.00 93.81 91 GLU A C 1
ATOM 691 O O . GLU A 1 91 ? 9.445 -4.792 -10.998 1.00 93.81 91 GLU A O 1
ATOM 696 N N . ASP A 1 92 ? 9.621 -2.590 -10.565 1.00 95.75 92 ASP A N 1
ATOM 697 C CA . ASP A 1 92 ? 10.825 -2.654 -9.734 1.00 95.75 92 ASP A CA 1
ATOM 698 C C . ASP A 1 92 ? 10.459 -2.889 -8.257 1.00 95.75 92 ASP A C 1
ATOM 700 O O . ASP A 1 92 ? 11.242 -3.439 -7.486 1.00 95.75 92 ASP A O 1
ATOM 704 N N . TYR A 1 93 ? 9.242 -2.500 -7.860 1.00 97.56 93 TYR A N 1
ATOM 705 C CA . TYR A 1 93 ? 8.720 -2.675 -6.505 1.00 97.56 93 TYR A CA 1
ATOM 706 C C . TYR A 1 93 ? 7.291 -3.214 -6.509 1.00 97.56 93 TYR A C 1
ATOM 708 O O . TYR A 1 93 ? 6.488 -2.918 -7.399 1.00 97.56 93 TYR A O 1
ATOM 716 N N . ILE A 1 94 ? 6.953 -3.971 -5.470 1.00 98.25 94 ILE A N 1
ATOM 717 C CA . ILE A 1 94 ? 5.585 -4.399 -5.184 1.00 98.25 94 ILE A CA 1
ATOM 718 C C . ILE A 1 94 ? 5.224 -3.941 -3.778 1.00 98.25 94 ILE A C 1
ATOM 720 O O . ILE A 1 94 ? 5.936 -4.219 -2.818 1.00 98.25 94 ILE A O 1
ATOM 724 N N . TYR A 1 95 ? 4.084 -3.280 -3.671 1.00 98.69 95 TYR A N 1
ATOM 725 C CA . TYR A 1 95 ? 3.453 -2.909 -2.419 1.00 98.69 95 TYR A CA 1
ATOM 726 C C . TYR A 1 95 ? 2.251 -3.819 -2.224 1.00 98.69 95 TYR A C 1
ATOM 728 O O . TYR A 1 95 ? 1.396 -3.884 -3.104 1.00 98.69 95 TYR A O 1
ATOM 736 N N . ILE A 1 96 ? 2.168 -4.528 -1.107 1.00 98.62 96 ILE A N 1
ATOM 737 C CA . ILE A 1 96 ? 0.973 -5.293 -0.748 1.00 98.62 96 ILE A CA 1
ATOM 738 C C . ILE A 1 96 ? 0.286 -4.541 0.384 1.00 98.62 96 ILE A C 1
ATOM 740 O O . ILE A 1 96 ? 0.907 -4.263 1.406 1.00 98.62 96 ILE A O 1
ATOM 744 N N . ILE A 1 97 ? -0.977 -4.181 0.162 1.00 98.62 97 ILE A N 1
ATOM 745 C CA . ILE A 1 97 ? -1.820 -3.483 1.129 1.00 98.62 97 ILE A CA 1
ATOM 746 C C . ILE A 1 97 ? -2.882 -4.458 1.611 1.00 98.62 97 ILE A C 1
ATOM 748 O O . ILE A 1 97 ? -3.677 -4.964 0.813 1.00 98.62 97 ILE A O 1
ATOM 752 N N . SER A 1 98 ? -2.903 -4.685 2.914 1.00 97.94 98 SER A N 1
ATOM 753 C CA . SER A 1 98 ? -3.897 -5.497 3.610 1.00 97.94 98 SER A CA 1
ATOM 754 C C . SER A 1 98 ? -4.451 -4.720 4.795 1.00 97.94 98 SER A C 1
ATOM 756 O O . SER A 1 98 ? -3.877 -3.727 5.243 1.00 97.94 98 SER A O 1
ATOM 758 N N . GLY A 1 99 ? -5.602 -5.139 5.298 1.00 94.19 99 GLY A N 1
ATOM 759 C CA . GLY A 1 99 ? -6.237 -4.460 6.411 1.00 94.19 99 GLY A CA 1
ATOM 760 C C . GLY A 1 99 ? -7.277 -5.341 7.065 1.00 94.19 99 GLY A C 1
ATOM 761 O O . GLY A 1 99 ? -7.942 -6.142 6.408 1.00 94.19 99 GLY A O 1
ATOM 762 N N . LYS A 1 100 ? -7.419 -5.154 8.372 1.00 94.50 100 LYS A N 1
ATOM 763 C CA . LYS A 1 100 ? -8.341 -5.891 9.223 1.00 94.50 100 LYS A CA 1
ATOM 764 C C . LYS A 1 100 ? -9.232 -4.923 9.977 1.00 94.50 100 LYS A C 1
ATOM 766 O O . LYS A 1 100 ? -8.792 -3.857 10.395 1.00 94.50 100 LYS A O 1
ATOM 771 N N . THR A 1 101 ? -10.502 -5.280 10.150 1.00 94.12 101 THR A N 1
ATOM 772 C CA . THR A 1 101 ? -11.455 -4.430 10.879 1.00 94.12 101 THR A CA 1
ATOM 773 C C . THR A 1 101 ? -10.947 -4.136 12.291 1.00 94.12 101 THR A C 1
ATOM 775 O O . THR A 1 101 ? -10.628 -5.051 13.041 1.00 94.12 101 THR A O 1
ATOM 778 N N . GLY A 1 102 ? -10.933 -2.856 12.665 1.00 93.50 102 GLY A N 1
ATOM 779 C CA . GLY A 1 102 ? -10.443 -2.375 13.956 1.00 93.50 102 GLY A CA 1
ATOM 780 C C . GLY A 1 102 ? -8.972 -1.960 13.958 1.00 93.50 102 GLY A C 1
ATOM 781 O O . GLY A 1 102 ? -8.557 -1.292 14.902 1.00 93.50 102 GLY A O 1
ATOM 782 N N . GLU A 1 103 ? -8.224 -2.282 12.905 1.00 95.12 103 GLU A N 1
ATOM 783 C CA . GLU A 1 103 ? -6.781 -2.066 12.818 1.00 95.12 103 GLU A CA 1
ATOM 784 C C . GLU A 1 103 ? -6.422 -1.010 11.760 1.00 95.12 103 GLU A C 1
ATOM 786 O O . GLU A 1 103 ? -7.249 -0.582 10.942 1.00 95.12 103 GLU A O 1
ATOM 791 N N . GLU A 1 104 ? -5.174 -0.550 11.826 1.00 96.56 104 GLU A N 1
ATOM 792 C CA . GLU A 1 104 ? -4.564 0.290 10.797 1.00 96.56 104 GLU A CA 1
ATOM 793 C C . GLU A 1 104 ? -4.170 -0.582 9.590 1.00 96.56 104 GLU A C 1
ATOM 795 O O . GLU A 1 104 ? -3.735 -1.716 9.791 1.00 96.56 104 GLU A O 1
ATOM 800 N N . PRO A 1 105 ? -4.292 -0.093 8.342 1.00 98.00 105 PRO A N 1
ATOM 801 C CA . PRO A 1 105 ? -3.809 -0.826 7.177 1.00 98.00 105 PRO A CA 1
ATOM 802 C C . PRO A 1 105 ? -2.312 -1.148 7.259 1.00 98.00 105 PRO A C 1
ATOM 804 O O . PRO A 1 105 ? -1.494 -0.305 7.643 1.00 98.00 105 PRO A O 1
ATOM 807 N N . GLU A 1 106 ? -1.954 -2.348 6.822 1.00 98.06 106 GLU A N 1
ATOM 808 C CA . GLU A 1 106 ? -0.572 -2.797 6.697 1.00 98.06 106 GLU A CA 1
ATOM 809 C C . GLU A 1 106 ? -0.041 -2.555 5.284 1.00 98.06 106 GLU A C 1
ATOM 811 O O . GLU A 1 106 ? -0.776 -2.609 4.293 1.00 98.06 106 GLU A O 1
ATOM 816 N N . ILE A 1 107 ? 1.262 -2.291 5.198 1.00 98.69 107 ILE A N 1
ATOM 817 C CA . ILE A 1 107 ? 1.996 -2.158 3.944 1.00 98.69 107 ILE A CA 1
ATOM 818 C C . ILE A 1 107 ? 3.207 -3.081 4.012 1.00 98.69 107 ILE A C 1
ATOM 820 O O . ILE A 1 107 ? 4.104 -2.896 4.836 1.00 98.69 107 ILE A O 1
ATOM 824 N N . GLN A 1 108 ? 3.261 -4.033 3.090 1.00 98.56 108 GLN A N 1
ATOM 825 C CA . GLN A 1 108 ? 4.455 -4.817 2.806 1.00 98.56 108 GLN A CA 1
ATOM 826 C C . GLN A 1 108 ? 5.121 -4.267 1.546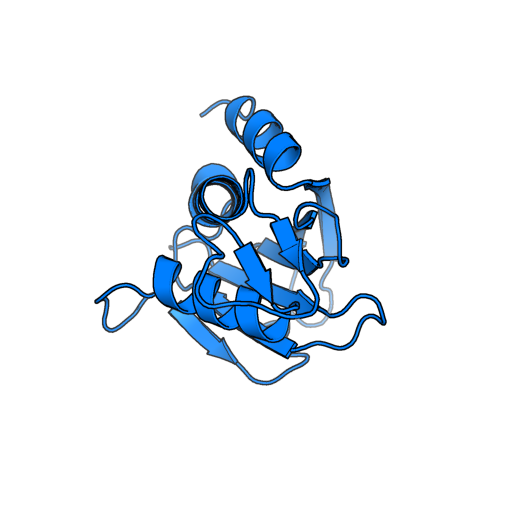 1.00 98.56 108 GLN A C 1
ATOM 828 O O . GLN A 1 108 ? 4.460 -4.036 0.532 1.00 98.56 108 GLN A O 1
ATOM 833 N N . ILE A 1 109 ? 6.432 -4.052 1.609 1.00 98.56 109 ILE A N 1
ATOM 834 C CA . ILE A 1 109 ? 7.232 -3.475 0.530 1.00 98.56 109 ILE A CA 1
ATOM 835 C C . ILE A 1 109 ? 8.249 -4.510 0.075 1.00 98.56 109 ILE A C 1
ATOM 837 O O . ILE A 1 109 ? 9.129 -4.917 0.835 1.00 98.56 109 ILE A O 1
ATOM 841 N N . LEU A 1 110 ? 8.141 -4.901 -1.189 1.00 98.00 110 LEU A N 1
ATOM 842 C CA . LEU A 1 110 ? 9.029 -5.846 -1.845 1.00 98.00 110 LEU A CA 1
ATOM 843 C C . LEU A 1 110 ? 9.794 -5.139 -2.960 1.00 98.00 110 LEU A C 1
ATOM 845 O O . LEU A 1 110 ? 9.220 -4.390 -3.749 1.00 98.00 110 LEU A O 1
ATOM 849 N 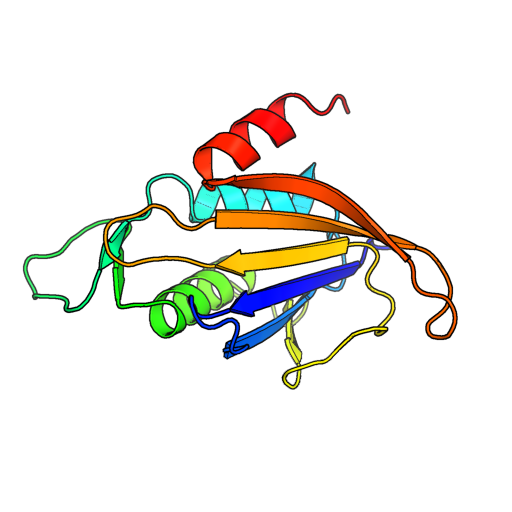N . GLU A 1 111 ? 11.081 -5.431 -3.059 1.00 96.31 111 GLU A N 1
ATOM 850 C CA . GLU A 1 111 ? 11.890 -5.113 -4.228 1.00 96.31 111 GLU A CA 1
ATOM 851 C C . GLU A 1 111 ? 11.860 -6.300 -5.195 1.00 96.31 111 GLU A C 1
ATOM 853 O O . GLU A 1 111 ? 12.129 -7.442 -4.802 1.00 96.31 111 GLU A O 1
ATOM 858 N N . ALA A 1 112 ? 11.508 -6.041 -6.451 1.00 92.75 112 ALA A N 1
ATOM 859 C CA . ALA A 1 112 ? 11.409 -7.041 -7.501 1.00 92.75 112 ALA A CA 1
ATOM 860 C C . ALA A 1 112 ? 12.640 -6.969 -8.412 1.00 92.75 112 ALA A C 1
ATOM 862 O O . ALA A 1 112 ? 12.900 -5.966 -9.068 1.00 92.75 112 ALA A O 1
ATOM 863 N N . HIS A 1 113 ? 13.390 -8.070 -8.475 1.00 80.88 113 HIS A N 1
ATOM 864 C CA . HIS A 1 113 ? 14.585 -8.199 -9.308 1.00 80.88 113 HIS A CA 1
ATOM 865 C C . HIS A 1 113 ? 14.458 -9.331 -10.320 1.00 80.88 113 HIS A C 1
ATOM 867 O O . HIS A 1 113 ? 13.885 -10.387 -10.044 1.00 80.88 113 HIS A O 1
ATOM 873 N N . GLY A 1 114 ? 15.128 -9.160 -11.457 1.00 70.31 114 GLY A N 1
ATOM 874 C CA . GLY A 1 114 ? 15.306 -10.204 -12.463 1.00 70.31 114 GLY A CA 1
ATOM 875 C C . GLY A 1 114 ? 14.251 -10.200 -13.571 1.00 70.31 114 GLY A C 1
ATOM 876 O O . GLY A 1 114 ? 13.254 -9.492 -13.530 1.00 70.31 114 GLY A O 1
ATOM 877 N N . SER A 1 115 ? 14.504 -10.997 -14.610 1.00 68.19 115 SER A N 1
ATOM 878 C CA . SER A 1 115 ? 13.581 -11.161 -15.741 1.00 68.19 115 SER A CA 1
ATOM 879 C C . SER A 1 115 ? 12.292 -11.869 -15.317 1.00 68.19 115 SER A C 1
ATOM 881 O O . SER A 1 115 ? 12.352 -12.707 -14.422 1.00 68.19 115 SER A O 1
ATOM 883 N N . GLU A 1 116 ? 11.199 -11.685 -16.060 1.00 65.69 116 GLU A N 1
ATOM 884 C CA . GLU A 1 116 ? 9.899 -12.361 -15.874 1.00 65.69 116 GLU A CA 1
ATOM 885 C C . GLU A 1 116 ? 10.010 -13.864 -15.521 1.00 65.69 116 GLU A C 1
ATOM 887 O O . GLU A 1 116 ? 9.376 -14.337 -14.585 1.00 65.69 116 GLU A O 1
ATOM 892 N N . LYS A 1 117 ? 10.907 -14.611 -16.186 1.00 67.94 117 LYS A N 1
ATOM 893 C CA . LYS A 1 117 ? 11.118 -16.059 -15.962 1.00 67.94 117 LYS A CA 1
ATOM 894 C C . LYS A 1 117 ? 11.945 -16.430 -14.718 1.00 67.94 117 LYS A C 1
ATOM 896 O O . LYS A 1 117 ? 12.057 -17.607 -14.393 1.00 67.94 117 LYS A O 1
ATOM 901 N N . ARG A 1 118 ? 12.609 -15.467 -14.076 1.00 72.56 118 ARG A N 1
ATOM 902 C CA . ARG A 1 118 ? 13.540 -15.652 -12.940 1.00 72.56 118 ARG A CA 1
ATOM 903 C C . ARG A 1 118 ? 13.367 -14.553 -11.890 1.00 72.56 118 ARG A C 1
ATOM 905 O O . ARG A 1 118 ? 14.343 -14.105 -11.287 1.00 72.56 118 ARG A O 1
ATOM 912 N N . ARG A 1 119 ? 12.126 -14.107 -11.714 1.00 76.44 119 ARG A N 1
ATOM 913 C CA . ARG A 1 119 ? 11.777 -13.046 -10.780 1.00 76.44 119 ARG A CA 1
ATOM 914 C C . ARG A 1 119 ? 12.119 -13.466 -9.352 1.00 76.44 119 ARG A C 1
ATOM 916 O O . ARG A 1 119 ? 11.795 -14.575 -8.930 1.00 76.44 119 ARG A O 1
ATOM 923 N N . LYS A 1 120 ? 12.773 -12.572 -8.619 1.00 86.94 120 LYS A N 1
ATOM 924 C CA . LYS A 1 120 ? 13.019 -12.687 -7.183 1.00 86.94 120 LYS A CA 1
ATOM 925 C C . LYS A 1 120 ? 12.405 -11.485 -6.493 1.00 86.94 120 LYS A C 1
ATOM 927 O O . LYS A 1 120 ? 12.569 -10.361 -6.956 1.00 86.94 120 LYS A O 1
ATOM 932 N N . GLU A 1 121 ? 11.734 -11.740 -5.385 1.00 92.94 121 GLU A N 1
ATOM 933 C CA . GLU A 1 121 ? 11.139 -10.708 -4.546 1.00 92.94 121 GLU A CA 1
ATOM 934 C C . GLU A 1 121 ? 11.879 -10.714 -3.216 1.00 92.94 121 GLU A C 1
ATOM 936 O O . GLU A 1 121 ? 12.050 -11.764 -2.593 1.00 92.94 121 GLU A O 1
ATOM 941 N N . LYS A 1 122 ? 12.383 -9.548 -2.822 1.00 95.69 122 LYS A N 1
ATOM 942 C CA . LYS A 1 122 ? 13.044 -9.349 -1.538 1.00 95.69 122 LYS A CA 1
ATOM 943 C C . LYS A 1 122 ? 12.182 -8.420 -0.705 1.00 95.69 122 LYS A C 1
ATOM 945 O O . LYS A 1 122 ? 11.975 -7.273 -1.090 1.00 95.69 122 LYS A O 1
ATOM 950 N N . GLU A 1 123 ? 11.722 -8.897 0.443 1.00 97.62 123 GLU A N 1
ATOM 951 C CA . GLU A 1 123 ? 11.062 -8.026 1.407 1.00 97.62 123 GLU A CA 1
ATOM 952 C C . GLU A 1 123 ? 12.048 -6.993 1.953 1.00 97.62 123 GLU A C 1
ATOM 954 O O . GLU A 1 123 ? 13.161 -7.324 2.373 1.00 97.62 123 GLU A O 1
ATOM 959 N N . LEU A 1 124 ? 11.638 -5.728 1.897 1.00 97.62 124 LEU A N 1
ATOM 960 C CA . LEU A 1 124 ? 12.366 -4.607 2.476 1.00 97.62 124 LEU A CA 1
ATOM 961 C C . LEU A 1 124 ? 11.803 -4.238 3.847 1.00 97.62 124 LEU A C 1
ATOM 963 O O . LEU A 1 124 ? 12.573 -3.946 4.760 1.00 97.62 124 LEU A O 1
ATOM 967 N N . PHE A 1 125 ? 10.474 -4.239 3.972 1.00 98.25 125 PHE A N 1
ATOM 968 C CA . PHE A 1 125 ? 9.764 -3.922 5.206 1.00 98.25 125 PHE A CA 1
ATOM 969 C C . PHE A 1 125 ? 8.322 -4.441 5.153 1.00 98.25 125 PHE A C 1
ATOM 971 O O . PHE A 1 125 ? 7.727 -4.494 4.075 1.00 98.25 125 PHE A O 1
ATOM 978 N N . SER A 1 126 ? 7.747 -4.754 6.313 1.00 98.19 126 SER A N 1
ATOM 979 C CA . SER A 1 126 ? 6.326 -5.064 6.470 1.00 98.19 126 SER A CA 1
ATOM 980 C C . SER A 1 126 ? 5.818 -4.560 7.818 1.00 98.19 126 SER A C 1
ATOM 982 O O . SER A 1 126 ? 6.492 -4.734 8.835 1.00 98.19 126 SER A O 1
ATOM 984 N N . GLY A 1 127 ? 4.648 -3.924 7.834 1.00 97.94 127 GLY A N 1
ATOM 985 C CA . GLY A 1 127 ? 3.979 -3.523 9.070 1.00 97.94 127 GLY A CA 1
ATOM 986 C C . GLY A 1 127 ? 2.891 -2.467 8.867 1.00 97.94 127 GLY A C 1
ATOM 987 O O . GLY A 1 127 ? 2.576 -2.115 7.726 1.00 97.94 127 GLY A O 1
ATOM 988 N N . PRO A 1 128 ? 2.328 -1.925 9.962 1.00 98.00 128 PRO A N 1
ATOM 989 C CA . PRO A 1 128 ? 1.323 -0.867 9.901 1.00 98.00 128 PRO A CA 1
ATOM 990 C C . PRO A 1 128 ? 1.835 0.369 9.157 1.00 98.00 128 PRO A C 1
ATOM 992 O O . PRO A 1 128 ? 3.017 0.719 9.250 1.00 98.00 128 PRO A O 1
ATOM 995 N N . ALA A 1 129 ? 0.944 1.074 8.457 1.00 97.94 129 ALA A N 1
ATOM 996 C CA . ALA A 1 129 ? 1.293 2.246 7.651 1.00 97.94 129 ALA A CA 1
ATOM 997 C C . ALA A 1 129 ? 2.098 3.309 8.425 1.00 97.94 129 ALA A C 1
ATOM 999 O O . ALA A 1 129 ? 3.008 3.928 7.868 1.00 97.94 129 ALA A O 1
ATOM 1000 N N . THR A 1 130 ? 1.813 3.496 9.717 1.00 98.00 130 THR A N 1
ATOM 1001 C CA . THR A 1 130 ? 2.569 4.417 10.576 1.00 98.00 130 THR A CA 1
ATOM 1002 C C . THR A 1 130 ? 4.023 3.981 10.790 1.00 98.00 130 THR A C 1
ATOM 1004 O O . THR A 1 130 ? 4.918 4.827 10.793 1.00 98.00 130 THR A O 1
ATOM 1007 N N . GLU A 1 131 ? 4.296 2.684 10.927 1.00 98.31 131 GLU A N 1
ATOM 1008 C CA . GLU A 1 131 ? 5.666 2.174 11.074 1.00 98.31 131 GLU A CA 1
ATOM 1009 C C . GLU A 1 131 ? 6.421 2.202 9.744 1.00 98.31 131 GLU A C 1
ATOM 1011 O O . GLU A 1 131 ? 7.580 2.614 9.694 1.00 98.31 131 GLU A O 1
ATOM 1016 N N . VAL A 1 132 ? 5.739 1.879 8.644 1.00 98.00 132 VAL A N 1
ATOM 1017 C CA . VAL A 1 132 ? 6.295 1.996 7.287 1.00 98.00 132 VAL A CA 1
ATOM 1018 C C . VAL A 1 132 ? 6.723 3.436 7.008 1.00 98.00 132 VAL A C 1
ATOM 1020 O O . VAL A 1 132 ? 7.814 3.672 6.489 1.00 98.00 132 VAL A O 1
ATOM 1023 N N . LYS A 1 133 ? 5.902 4.418 7.402 1.00 97.31 133 LYS A N 1
ATOM 1024 C CA . LYS A 1 133 ? 6.239 5.841 7.286 1.00 97.31 133 LYS A CA 1
ATOM 1025 C C . LYS A 1 133 ? 7.542 6.177 8.017 1.00 97.31 133 LYS A C 1
ATOM 1027 O O . LYS A 1 133 ? 8.431 6.772 7.411 1.00 97.31 133 LYS A O 1
ATOM 1032 N N . LYS A 1 134 ? 7.673 5.768 9.284 1.00 97.69 134 LYS A N 1
ATOM 1033 C CA . LYS A 1 134 ? 8.890 6.000 10.083 1.00 97.69 134 LYS A CA 1
ATOM 1034 C C . LYS A 1 134 ? 10.112 5.331 9.457 1.00 97.69 134 LYS A C 1
ATOM 1036 O O . LYS A 1 134 ? 11.179 5.934 9.416 1.00 97.69 134 LYS A O 1
ATOM 1041 N N . TRP A 1 135 ? 9.960 4.105 8.957 1.00 97.88 135 TRP A N 1
ATOM 1042 C CA . TRP A 1 135 ? 11.035 3.389 8.272 1.00 97.88 135 TRP A CA 1
ATOM 1043 C C . TRP A 1 135 ? 11.503 4.141 7.019 1.00 97.88 135 TRP A C 1
ATOM 1045 O O . TRP A 1 135 ? 12.702 4.360 6.851 1.00 97.88 135 TRP A O 1
ATOM 1055 N N . ILE A 1 136 ? 10.577 4.621 6.180 1.00 96.88 136 ILE A N 1
ATOM 1056 C CA . ILE A 1 136 ? 10.914 5.396 4.975 1.00 96.88 136 ILE A CA 1
ATOM 1057 C C . ILE A 1 136 ? 11.647 6.694 5.332 1.00 96.88 136 ILE A C 1
ATOM 1059 O O . ILE A 1 136 ? 12.598 7.063 4.647 1.00 96.88 136 ILE A O 1
ATOM 1063 N N . GLU A 1 137 ? 11.241 7.381 6.401 1.00 94.94 137 GLU A N 1
ATOM 1064 C CA . GLU A 1 137 ? 11.895 8.610 6.877 1.00 94.94 137 GLU A CA 1
ATOM 1065 C C . GLU A 1 137 ? 13.352 8.387 7.329 1.00 94.94 137 GLU A C 1
ATOM 1067 O O . GLU A 1 137 ? 14.139 9.333 7.349 1.00 94.94 137 GLU A O 1
ATOM 1072 N N . GLN A 1 138 ? 13.738 7.146 7.645 1.00 94.94 138 GLN A N 1
ATOM 1073 C CA . GLN A 1 138 ? 15.109 6.775 8.011 1.00 94.94 138 GLN A CA 1
ATOM 1074 C C . GLN A 1 138 ? 15.985 6.401 6.805 1.00 94.94 138 GLN A C 1
ATOM 1076 O O . GLN A 1 138 ? 17.212 6.332 6.938 1.00 94.94 138 GLN A O 1
ATOM 1081 N N . LEU A 1 139 ? 15.391 6.160 5.630 1.00 91.12 139 LEU A N 1
ATOM 1082 C CA . LEU A 1 139 ? 16.137 5.873 4.407 1.00 91.12 139 LEU A CA 1
ATOM 1083 C C . LEU A 1 139 ? 16.847 7.153 3.949 1.00 91.12 139 LEU A C 1
ATOM 1085 O O . LEU A 1 139 ? 16.219 8.086 3.453 1.00 91.12 139 LEU A O 1
ATOM 1089 N N . LYS A 1 140 ? 18.169 7.205 4.138 1.00 70.31 140 LYS A N 1
ATOM 1090 C CA . LYS A 1 140 ? 19.006 8.327 3.690 1.00 70.31 140 LYS A CA 1
ATOM 1091 C C . LYS A 1 140 ? 18.854 8.533 2.174 1.00 70.31 140 LYS A C 1
ATOM 1093 O O . LYS A 1 140 ? 18.759 7.552 1.437 1.00 70.31 140 LYS A O 1
ATOM 1098 N N . HIS A 1 141 ? 18.817 9.800 1.755 1.00 58.59 141 HIS A N 1
ATOM 1099 C CA . HIS A 1 141 ? 18.867 10.211 0.348 1.00 58.59 141 HIS A CA 1
ATOM 1100 C C . HIS A 1 141 ? 20.199 9.836 -0.303 1.00 58.59 141 HIS A C 1
ATOM 1102 O O . HIS A 1 141 ? 21.238 9.958 0.389 1.00 58.59 141 HIS A O 1
#